Protein AF-A0A9W5UQP8-F1 (afdb_monomer)

pLDDT: mean 83.77, std 17.47, range [45.72, 98.5]

Sequence (76 aa):
MSDAYVVGEPDGLSPLQVELRDAIARELHAQLGLRSERIELADVPEVAYQVTLRVGETLRRHRPLSAPPRSCPQDV

Nearest PDB structures (foldseek):
  5zgb-assembly1_K  TM=5.653E-01  e=3.124E+00  Cyanidioschyzon merolae strain 10D
  5uz4-assembly1_O  TM=4.746E-01  e=2.937E+00  Escherichia coli
  5zgh-assembly1_K  TM=5.538E-01  e=5.449E+00  Cyanidioschyzon merolae strain 10D

Solvent-accessible surface area (backbone atoms only — not comparable to full-atom values): 4954 Å² total; per-residue (Å²): 140,84,94,76,78,94,66,77,77,72,88,81,59,52,73,67,52,49,54,45,50,54,52,45,52,54,47,52,52,50,55,21,68,77,44,82,72,45,82,54,83,87,44,46,68,61,54,53,49,54,46,50,53,50,49,54,51,52,53,61,70,68,50,75,78,76,72,75,80,80,77,74,81,80,84,130

Radius of gyration: 21.16 Å; Cα contacts (8 Å, |Δi|>4): 23; chains: 1; bounding box: 53×54×53 Å

Structure (mmCIF, N/CA/C/O backbone):
data_AF-A0A9W5UQP8-F1
#
_entry.id   AF-A0A9W5UQP8-F1
#
loop_
_atom_site.group_PDB
_atom_site.id
_atom_site.type_symbol
_atom_site.label_atom_id
_atom_site.label_alt_id
_atom_site.label_comp_id
_atom_site.label_asym_id
_atom_site.label_entity_id
_atom_site.label_seq_id
_atom_site.pdbx_PDB_ins_code
_atom_site.Cartn_x
_atom_site.Cartn_y
_atom_site.Cartn_z
_atom_site.occupancy
_atom_site.B_iso_or_equiv
_atom_site.auth_seq_id
_atom_site.auth_comp_id
_atom_site.auth_asym_id
_atom_site.auth_atom_id
_atom_site.pdbx_PDB_model_num
ATOM 1 N N . MET A 1 1 ? -3.234 -39.551 -21.575 1.00 53.09 1 MET A N 1
ATOM 2 C CA . MET A 1 1 ? -2.485 -39.145 -20.369 1.00 53.09 1 MET A CA 1
ATOM 3 C C . MET A 1 1 ? -1.082 -38.787 -20.817 1.00 53.09 1 MET A C 1
ATOM 5 O O . MET A 1 1 ? -0.319 -39.690 -21.120 1.00 53.09 1 MET A O 1
ATOM 9 N N . SER A 1 2 ? -0.800 -37.493 -20.978 1.00 50.41 2 SER A N 1
ATOM 10 C CA . SER A 1 2 ? 0.559 -36.999 -21.214 1.00 50.41 2 SER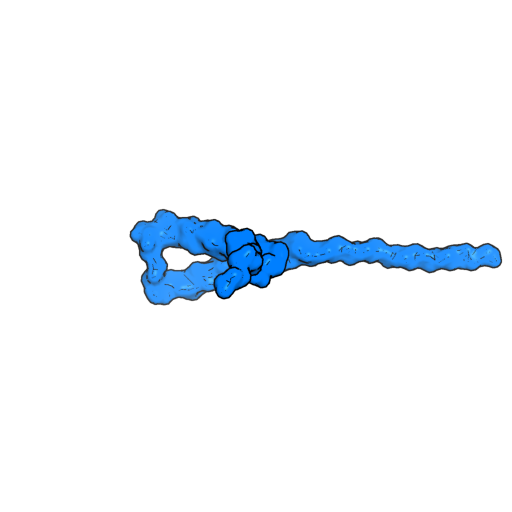 A CA 1
ATOM 11 C C . SER A 1 2 ? 0.911 -36.105 -20.039 1.00 50.41 2 SER A C 1
ATOM 13 O O . SER A 1 2 ? 0.362 -35.016 -19.896 1.00 50.41 2 SER A O 1
ATOM 15 N N . ASP A 1 3 ? 1.751 -36.652 -19.177 1.00 61.81 3 ASP A N 1
ATOM 16 C CA . ASP A 1 3 ? 2.291 -36.061 -17.964 1.00 61.81 3 ASP A CA 1
ATOM 17 C C . ASP A 1 3 ? 3.525 -35.229 -18.343 1.00 61.81 3 ASP A C 1
ATOM 19 O O . ASP A 1 3 ? 4.637 -35.746 -18.436 1.00 61.81 3 ASP A O 1
ATOM 23 N N . ALA A 1 4 ? 3.315 -33.961 -18.708 1.00 51.00 4 ALA A N 1
ATOM 24 C CA . ALA A 1 4 ? 4.386 -33.088 -19.179 1.00 51.00 4 ALA A CA 1
ATOM 25 C C . ALA A 1 4 ? 4.336 -31.732 -18.461 1.00 51.00 4 ALA A C 1
ATOM 27 O O . ALA A 1 4 ? 3.604 -30.831 -18.855 1.00 51.00 4 ALA A O 1
ATOM 28 N N . TYR A 1 5 ? 5.172 -31.630 -17.423 1.00 45.72 5 TYR A N 1
ATOM 29 C CA . TYR A 1 5 ? 5.611 -30.418 -16.723 1.00 45.72 5 TYR A CA 1
ATOM 30 C C . TYR A 1 5 ? 4.554 -29.629 -15.933 1.00 45.72 5 TYR A C 1
ATOM 32 O O . TYR A 1 5 ? 4.183 -28.517 -16.289 1.00 45.72 5 TYR A O 1
ATOM 40 N N . VAL A 1 6 ? 4.206 -30.135 -14.744 1.00 50.22 6 VAL A N 1
ATOM 41 C CA . VAL A 1 6 ? 3.843 -29.274 -13.601 1.00 50.22 6 VAL A CA 1
ATOM 42 C C . VAL A 1 6 ? 5.101 -29.074 -12.750 1.00 50.22 6 VAL A C 1
ATOM 44 O O . VAL A 1 6 ? 5.250 -29.621 -11.662 1.00 50.22 6 VAL A O 1
ATOM 47 N N . VAL A 1 7 ? 6.066 -28.337 -13.298 1.00 47.38 7 VAL A N 1
ATOM 48 C CA . VAL A 1 7 ? 7.146 -27.728 -12.514 1.00 47.38 7 VAL A CA 1
ATOM 49 C C . VAL A 1 7 ? 6.697 -26.294 -12.294 1.00 47.38 7 VAL A C 1
ATOM 51 O O . VAL A 1 7 ? 6.422 -25.608 -13.272 1.00 47.38 7 VAL A O 1
ATOM 54 N N . GLY A 1 8 ? 6.522 -25.922 -11.022 1.00 48.06 8 GLY A N 1
ATOM 55 C CA . GLY A 1 8 ? 5.780 -24.748 -10.564 1.00 48.06 8 GLY A CA 1
ATOM 56 C C . GLY A 1 8 ? 5.895 -23.539 -11.480 1.00 48.06 8 GLY A C 1
ATOM 57 O O . GLY A 1 8 ? 7.003 -23.100 -11.780 1.00 48.06 8 GLY A O 1
ATOM 58 N N . GLU A 1 9 ? 4.747 -23.003 -11.897 1.00 51.31 9 GLU A N 1
ATOM 59 C CA . GLU A 1 9 ? 4.727 -21.661 -12.457 1.00 51.31 9 GLU A CA 1
ATOM 60 C C . GLU A 1 9 ? 5.376 -20.738 -11.416 1.00 51.31 9 GLU A C 1
ATOM 62 O O . GLU A 1 9 ? 4.826 -20.601 -10.315 1.00 51.31 9 GLU A O 1
ATOM 67 N N . PRO A 1 10 ? 6.537 -20.114 -11.708 1.00 62.75 10 PRO A N 1
ATOM 68 C CA . PRO A 1 10 ? 6.841 -18.865 -11.039 1.00 62.75 10 PRO A CA 1
ATOM 69 C C . PRO A 1 10 ? 5.622 -17.990 -11.308 1.00 62.75 10 PRO A C 1
ATOM 71 O O . PRO A 1 10 ? 5.086 -18.028 -12.406 1.00 62.75 10 PRO A O 1
ATOM 74 N N . ASP A 1 11 ? 5.172 -17.285 -10.291 1.00 66.88 11 ASP A N 1
ATOM 75 C CA . ASP A 1 11 ? 3.895 -16.610 -10.042 1.00 66.88 11 ASP A CA 1
ATOM 76 C C . ASP A 1 11 ? 3.386 -15.624 -11.135 1.00 66.88 11 ASP A C 1
ATOM 78 O O . ASP A 1 1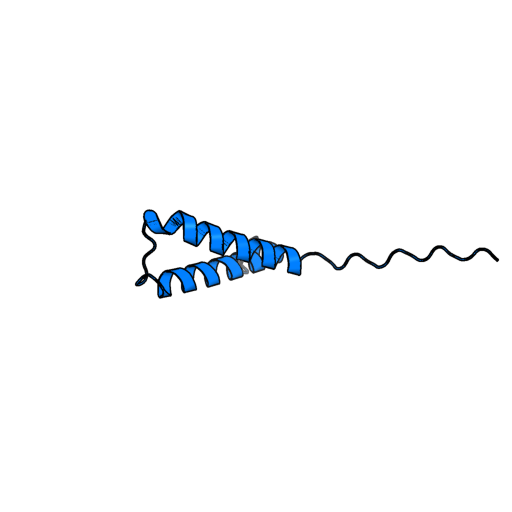1 ? 2.536 -14.773 -10.885 1.00 66.88 11 ASP A O 1
ATOM 82 N N . GLY A 1 12 ? 3.902 -15.708 -12.362 1.00 82.88 12 GLY A N 1
ATOM 83 C CA . GLY A 1 12 ? 3.620 -14.887 -13.534 1.00 82.88 12 GLY A CA 1
ATOM 84 C C . GLY A 1 12 ? 4.250 -13.504 -13.438 1.00 82.88 12 GLY A C 1
ATOM 85 O O . GLY A 1 12 ? 4.108 -12.689 -14.349 1.00 82.88 12 GLY A O 1
ATOM 86 N N . LEU A 1 13 ? 4.926 -13.218 -12.324 1.00 88.81 13 LEU A N 1
ATOM 87 C CA . LEU A 1 13 ? 5.389 -11.890 -11.977 1.00 88.81 13 LEU A CA 1
ATOM 88 C C . LEU A 1 13 ? 6.742 -11.600 -12.619 1.00 88.81 13 LEU A C 1
ATOM 90 O O . LEU A 1 13 ? 7.716 -12.335 -12.468 1.00 88.81 13 LEU A O 1
ATOM 94 N N . SER A 1 14 ? 6.817 -10.454 -13.284 1.00 89.12 14 SER A N 1
ATOM 95 C CA . SER A 1 14 ? 8.091 -9.831 -13.631 1.00 89.12 14 SER A CA 1
ATOM 96 C C . SER A 1 14 ? 8.906 -9.505 -12.367 1.00 89.12 14 SER A C 1
ATOM 98 O O . SER A 1 14 ? 8.324 -9.304 -11.295 1.00 89.12 14 SER A O 1
ATOM 100 N N . PRO A 1 15 ? 10.240 -9.358 -12.472 1.00 89.25 15 PRO A N 1
ATOM 101 C CA . PRO A 1 15 ? 11.080 -8.980 -11.334 1.00 89.25 15 PRO A CA 1
ATOM 102 C C . PRO A 1 15 ? 10.586 -7.727 -10.592 1.00 89.25 15 PRO A C 1
ATOM 104 O O . PRO A 1 15 ? 10.495 -7.732 -9.367 1.00 89.25 15 PRO A O 1
ATOM 107 N N . LEU A 1 16 ? 10.152 -6.691 -11.322 1.00 92.62 16 LEU A N 1
ATOM 108 C CA . LEU A 1 16 ? 9.568 -5.493 -10.715 1.00 92.62 16 LEU A CA 1
ATOM 109 C C . LEU A 1 16 ? 8.285 -5.800 -9.930 1.00 92.62 16 LEU A C 1
ATOM 111 O O . LEU A 1 16 ? 8.069 -5.247 -8.855 1.00 92.62 16 LEU A O 1
ATOM 115 N N . GLN A 1 17 ? 7.416 -6.664 -10.454 1.00 93.69 17 GLN A N 1
ATOM 116 C CA . GLN A 1 17 ? 6.178 -7.035 -9.766 1.00 93.69 17 GLN A CA 1
ATOM 117 C C . GLN A 1 17 ? 6.453 -7.823 -8.481 1.00 93.69 17 GLN A C 1
ATOM 119 O O . GLN A 1 17 ? 5.765 -7.593 -7.488 1.00 93.69 17 GLN A O 1
ATOM 124 N N . VAL A 1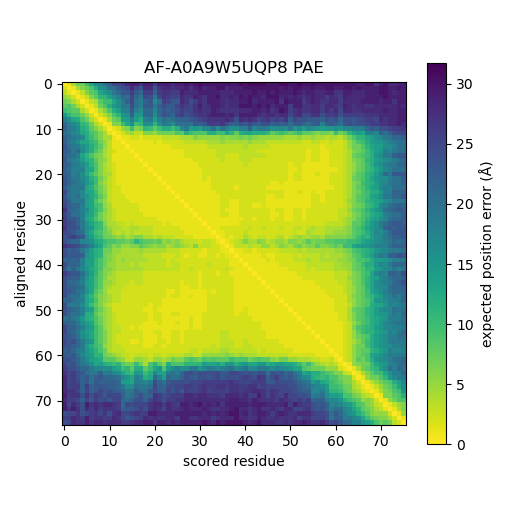 18 ? 7.474 -8.685 -8.469 1.00 93.06 18 VAL A N 1
ATOM 125 C CA . VAL A 1 18 ? 7.941 -9.359 -7.247 1.00 93.06 18 VAL A CA 1
ATOM 126 C C . VAL A 1 18 ? 8.426 -8.331 -6.222 1.00 93.06 18 VAL A C 1
ATOM 128 O O . VAL A 1 18 ? 7.963 -8.332 -5.083 1.00 93.06 18 VAL A O 1
ATOM 131 N N . GLU A 1 19 ? 9.285 -7.392 -6.630 1.00 94.19 19 GLU A N 1
ATOM 132 C CA . GLU A 1 19 ? 9.792 -6.344 -5.734 1.00 94.19 19 GLU A CA 1
ATOM 133 C C . GLU A 1 19 ? 8.670 -5.462 -5.165 1.00 94.19 19 GLU A C 1
ATOM 135 O O . GLU A 1 19 ? 8.683 -5.119 -3.978 1.00 94.19 19 GLU A O 1
ATOM 140 N N . LEU A 1 20 ? 7.682 -5.108 -5.992 1.00 96.12 20 LEU A N 1
ATOM 141 C CA . LEU A 1 20 ? 6.513 -4.338 -5.572 1.00 96.12 20 LEU A CA 1
ATOM 142 C C . LEU A 1 20 ? 5.641 -5.126 -4.598 1.00 96.12 20 LEU A C 1
ATOM 144 O O . LEU A 1 20 ? 5.267 -4.580 -3.561 1.00 96.12 20 LEU A O 1
ATOM 148 N N . ARG A 1 21 ? 5.348 -6.399 -4.882 1.00 95.25 21 ARG A N 1
ATOM 149 C CA . ARG A 1 21 ? 4.585 -7.264 -3.974 1.00 95.25 21 ARG A CA 1
ATOM 150 C C . ARG A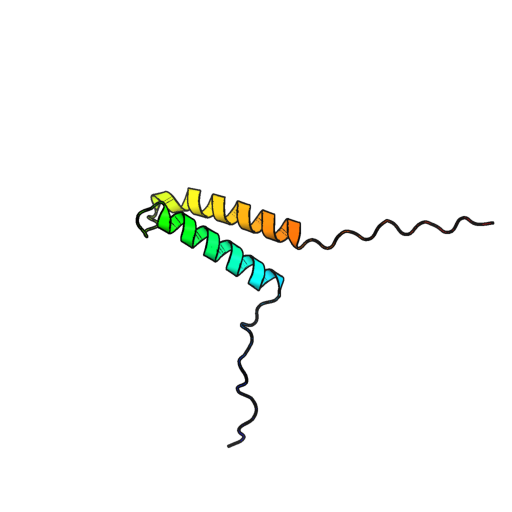 1 21 ? 5.255 -7.337 -2.609 1.00 95.25 21 ARG A C 1
ATOM 152 O O . ARG A 1 21 ? 4.593 -7.122 -1.598 1.00 95.25 21 ARG A O 1
ATOM 159 N N . ASP A 1 22 ? 6.558 -7.593 -2.573 1.00 95.81 22 ASP A N 1
ATOM 160 C CA . ASP A 1 22 ? 7.296 -7.752 -1.321 1.00 95.81 22 ASP A CA 1
ATOM 161 C C . ASP A 1 22 ? 7.377 -6.430 -0.545 1.00 95.81 22 ASP A C 1
ATOM 163 O O . ASP A 1 22 ? 7.285 -6.399 0.683 1.00 95.81 22 ASP A O 1
ATOM 167 N N . ALA A 1 23 ? 7.527 -5.311 -1.254 1.00 97.31 23 ALA A N 1
ATOM 168 C CA . ALA A 1 23 ? 7.459 -3.975 -0.681 1.00 97.31 23 ALA A CA 1
ATOM 169 C C . ALA A 1 23 ? 6.086 -3.674 -0.054 1.00 97.31 23 ALA A C 1
ATOM 171 O O . ALA A 1 23 ? 6.033 -3.216 1.088 1.00 97.31 23 ALA A O 1
ATOM 172 N N . ILE A 1 24 ? 4.998 -3.967 -0.769 1.00 97.75 24 ILE A N 1
ATOM 173 C CA . ILE A 1 24 ? 3.623 -3.763 -0.298 1.00 97.75 24 ILE A CA 1
ATOM 174 C C . ILE A 1 24 ? 3.323 -4.678 0.891 1.00 97.75 24 ILE A C 1
ATOM 176 O O . ILE A 1 24 ? 2.805 -4.212 1.899 1.00 97.75 24 ILE A O 1
ATOM 180 N N . ALA A 1 25 ? 3.685 -5.960 0.814 1.00 97.31 25 ALA A N 1
ATOM 181 C CA . ALA A 1 25 ? 3.448 -6.925 1.884 1.00 97.31 25 ALA A CA 1
ATOM 182 C C . ALA A 1 25 ? 4.164 -6.528 3.183 1.00 97.31 25 ALA A C 1
ATOM 184 O O . ALA A 1 25 ? 3.557 -6.567 4.253 1.00 97.31 25 ALA A O 1
ATOM 185 N N . ARG A 1 26 ? 5.428 -6.087 3.094 1.00 97.25 26 ARG A N 1
ATOM 186 C CA . ARG A 1 26 ? 6.170 -5.564 4.253 1.00 97.25 26 ARG A CA 1
ATOM 187 C C . ARG A 1 26 ? 5.491 -4.343 4.862 1.00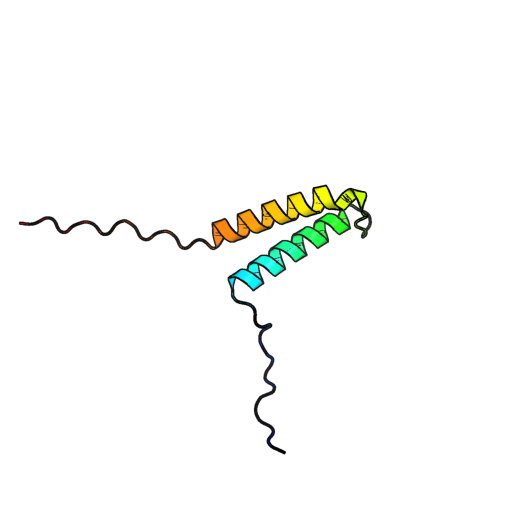 97.25 26 ARG A C 1
ATOM 189 O O . ARG A 1 26 ? 5.400 -4.255 6.082 1.00 97.25 26 ARG A O 1
ATOM 196 N N . GLU A 1 27 ? 5.012 -3.426 4.025 1.00 98.06 27 GLU A N 1
ATOM 197 C CA . GLU A 1 27 ? 4.328 -2.227 4.504 1.00 98.06 27 GLU A CA 1
ATOM 198 C C . GLU A 1 27 ? 3.002 -2.577 5.185 1.00 98.06 27 GLU A C 1
ATOM 200 O O . GLU A 1 27 ? 2.769 -2.168 6.316 1.00 98.06 27 GLU A O 1
ATOM 205 N N . LEU A 1 28 ? 2.168 -3.415 4.566 1.00 97.38 28 LEU A N 1
ATOM 206 C CA . LEU A 1 28 ? 0.911 -3.865 5.167 1.00 97.38 28 LEU A CA 1
ATOM 207 C C . LEU A 1 28 ? 1.140 -4.591 6.496 1.00 97.38 28 LEU A C 1
ATOM 209 O O . LEU A 1 28 ? 0.423 -4.334 7.459 1.00 97.38 28 LEU A O 1
ATOM 213 N N . HIS A 1 29 ? 2.160 -5.446 6.581 1.00 97.19 29 HIS A N 1
ATOM 214 C CA . HIS A 1 29 ? 2.510 -6.125 7.826 1.00 97.19 29 HIS A CA 1
ATOM 215 C C . HIS A 1 29 ? 2.910 -5.135 8.931 1.00 97.19 29 HIS A C 1
ATOM 217 O O . HIS A 1 29 ? 2.457 -5.264 10.068 1.00 97.19 29 HIS A O 1
ATOM 223 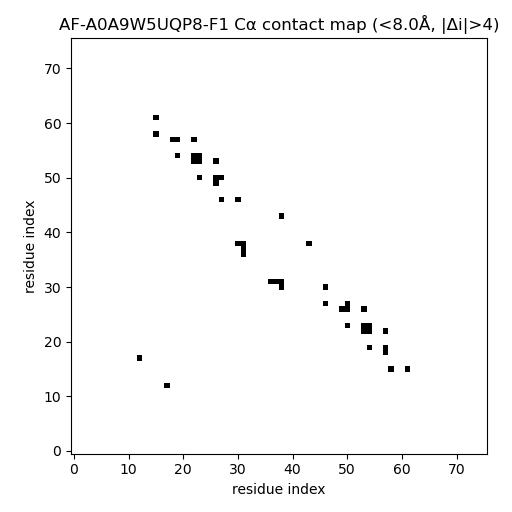N N . ALA A 1 30 ? 3.694 -4.105 8.598 1.00 96.75 30 ALA A N 1
ATOM 224 C CA . ALA A 1 30 ? 4.045 -3.046 9.541 1.00 96.75 30 ALA A CA 1
ATOM 225 C C . ALA A 1 30 ? 2.808 -2.254 10.000 1.00 96.75 30 ALA A C 1
ATOM 227 O O . ALA A 1 30 ? 2.620 -2.044 11.198 1.00 96.75 30 ALA A O 1
ATOM 228 N N . GLN A 1 31 ? 1.931 -1.865 9.070 1.00 97.19 31 GLN A N 1
ATOM 229 C CA . GLN A 1 31 ? 0.707 -1.121 9.385 1.00 97.19 31 GLN A CA 1
ATOM 230 C C . GLN A 1 31 ? -0.256 -1.932 10.265 1.00 97.19 31 GLN A C 1
ATOM 232 O O . GLN A 1 31 ? -0.878 -1.358 11.160 1.00 97.19 31 GLN A O 1
ATOM 237 N N . LEU A 1 32 ? -0.340 -3.251 10.054 1.00 96.81 32 LEU A N 1
ATOM 238 C CA . LEU A 1 32 ? -1.093 -4.174 10.907 1.00 96.81 32 LEU A CA 1
ATOM 239 C C . LEU A 1 32 ? -0.501 -4.247 12.319 1.00 96.81 32 LEU A C 1
ATOM 241 O O . LEU A 1 32 ? -1.243 -4.134 13.292 1.00 96.81 32 LEU A O 1
ATOM 245 N N . GLY A 1 33 ? 0.825 -4.361 12.445 1.00 95.94 33 GLY A N 1
ATOM 246 C CA . GLY A 1 33 ? 1.503 -4.366 13.747 1.00 95.94 33 GLY A CA 1
ATOM 247 C C . GLY A 1 33 ? 1.249 -3.095 14.569 1.00 95.94 33 GLY A C 1
ATOM 248 O O . GLY A 1 33 ? 1.129 -3.160 15.789 1.00 95.94 33 GLY A O 1
ATOM 249 N N . LEU A 1 34 ? 1.091 -1.944 13.908 1.00 95.19 34 LEU A N 1
ATOM 250 C CA . LEU A 1 34 ? 0.776 -0.668 14.561 1.00 95.19 34 LEU A CA 1
ATOM 251 C C . LEU A 1 34 ? -0.692 -0.539 15.003 1.00 95.19 34 LEU A C 1
ATOM 253 O O . LEU A 1 34 ? -0.996 0.298 15.851 1.00 95.19 34 LEU A O 1
ATOM 257 N N . ARG A 1 35 ? -1.607 -1.334 14.435 1.00 94.69 35 ARG A N 1
ATOM 258 C CA . ARG A 1 35 ? -3.066 -1.172 14.589 1.00 94.69 35 ARG A CA 1
ATOM 259 C C . ARG A 1 35 ? -3.756 -2.389 15.194 1.00 94.69 35 ARG A C 1
ATOM 261 O O . ARG A 1 35 ? -4.921 -2.655 14.920 1.00 94.69 35 ARG A O 1
ATOM 268 N N . SER A 1 36 ? -3.044 -3.130 16.042 1.00 91.38 36 SER A N 1
ATOM 269 C CA . SER A 1 36 ? -3.577 -4.343 16.682 1.00 91.38 36 SER A CA 1
ATOM 270 C C . SER A 1 36 ? -4.122 -5.352 15.660 1.00 91.38 36 SER A C 1
ATOM 272 O O . SER A 1 36 ? -5.202 -5.910 15.832 1.00 91.38 36 SER A O 1
ATOM 274 N N . GLU A 1 37 ? -3.372 -5.547 14.571 1.00 92.12 37 GLU A N 1
ATOM 275 C CA . GLU A 1 37 ? -3.633 -6.537 13.519 1.00 92.12 37 GLU A CA 1
ATOM 276 C C . GLU A 1 37 ? -4.896 -6.283 12.678 1.00 92.12 37 GLU A C 1
ATOM 278 O O . GLU A 1 37 ? -5.375 -7.179 11.979 1.00 92.12 37 GLU A O 1
ATOM 283 N N . ARG A 1 38 ? -5.432 -5.055 12.688 1.00 95.88 38 ARG A N 1
ATOM 284 C CA . ARG A 1 38 ? -6.588 -4.666 11.869 1.00 95.88 38 ARG A CA 1
ATOM 285 C C . ARG A 1 38 ? -6.367 -3.316 11.197 1.00 95.88 38 ARG A C 1
ATOM 287 O O . ARG A 1 38 ? -5.773 -2.416 11.770 1.00 95.88 38 ARG A O 1
ATOM 294 N N . ILE A 1 39 ? -6.857 -3.183 9.969 1.00 96.38 39 ILE A N 1
ATOM 295 C CA . ILE A 1 39 ? -6.935 -1.906 9.252 1.00 96.38 39 ILE A CA 1
ATOM 296 C C . ILE A 1 39 ? -8.420 -1.609 9.106 1.00 96.38 39 ILE A C 1
ATOM 298 O O . ILE A 1 39 ? -9.121 -2.305 8.370 1.00 96.38 39 ILE A O 1
ATOM 302 N N . GLU A 1 40 ? -8.905 -0.616 9.841 1.00 96.38 40 GLU A N 1
ATOM 303 C CA . GLU A 1 40 ? -10.292 -0.185 9.755 1.00 96.38 40 GLU A CA 1
ATOM 304 C C . GLU A 1 40 ? -10.457 0.801 8.589 1.00 96.38 40 GLU A C 1
ATOM 306 O O . GLU A 1 40 ? -9.490 1.350 8.056 1.00 96.38 40 GLU A O 1
ATOM 311 N N . LEU A 1 41 ? -11.697 1.063 8.167 1.00 97.62 41 LEU A N 1
ATOM 312 C CA . LEU A 1 41 ? -11.953 1.944 7.018 1.00 97.62 41 LEU A CA 1
ATOM 313 C C . LEU A 1 41 ? -11.344 3.349 7.199 1.00 97.62 41 LEU A C 1
ATOM 315 O O . LEU A 1 41 ? -10.891 3.958 6.233 1.00 97.62 41 LEU A O 1
ATOM 319 N N . ALA A 1 42 ? -11.299 3.841 8.439 1.00 97.06 42 ALA A N 1
ATOM 320 C CA . ALA A 1 42 ? -10.700 5.130 8.781 1.00 97.06 42 ALA A CA 1
ATOM 321 C C . ALA A 1 42 ? -9.172 5.170 8.577 1.00 97.06 42 ALA A C 1
ATOM 323 O O . ALA A 1 42 ? -8.617 6.248 8.378 1.00 97.06 42 ALA A O 1
ATOM 324 N N . ASP A 1 43 ? -8.499 4.017 8.585 1.00 96.75 43 ASP A N 1
ATOM 325 C CA . ASP A 1 43 ? -7.050 3.903 8.399 1.00 96.75 43 ASP A CA 1
ATOM 326 C C . ASP A 1 43 ? -6.635 3.885 6.924 1.00 96.75 43 ASP A C 1
ATOM 328 O O . ASP A 1 43 ? -5.476 4.156 6.601 1.00 96.75 43 ASP A O 1
ATOM 332 N N . VAL A 1 44 ? -7.570 3.558 6.024 1.00 96.56 44 VAL A N 1
ATOM 333 C CA . VAL A 1 44 ? -7.304 3.346 4.594 1.00 96.56 44 VAL A CA 1
ATOM 334 C C . VAL A 1 44 ? -6.542 4.509 3.947 1.00 96.56 44 VAL A C 1
ATOM 336 O O . VAL A 1 44 ? -5.589 4.218 3.223 1.00 96.56 44 VAL A O 1
ATOM 339 N N . PRO A 1 45 ? -6.870 5.796 4.194 1.00 98.38 45 PRO A N 1
ATOM 340 C CA . PRO A 1 45 ? -6.120 6.901 3.598 1.00 98.38 45 PRO A CA 1
ATOM 341 C C . PRO A 1 45 ? -4.632 6.902 3.978 1.00 98.38 45 PRO A C 1
ATOM 343 O O . PRO A 1 45 ? -3.780 7.070 3.107 1.00 98.38 45 PRO A O 1
ATOM 346 N N . GLU A 1 46 ? -4.310 6.664 5.252 1.00 97.44 46 GLU A N 1
ATOM 347 C CA . GLU A 1 46 ? -2.925 6.643 5.739 1.00 97.44 46 GLU A CA 1
ATOM 348 C C . GLU A 1 46 ? -2.171 5.422 5.201 1.00 97.44 46 GLU A C 1
ATOM 350 O O . GLU A 1 46 ? -1.060 5.544 4.689 1.00 97.44 46 GLU A O 1
ATOM 355 N N . VAL A 1 47 ? -2.789 4.237 5.236 1.00 97.75 47 VAL A N 1
ATOM 356 C CA . VAL A 1 47 ? -2.166 3.016 4.700 1.00 97.75 47 VAL A CA 1
ATOM 357 C C . VAL A 1 47 ? -1.912 3.152 3.197 1.00 97.75 47 VAL A C 1
ATOM 359 O O . VAL A 1 47 ? -0.829 2.809 2.720 1.00 97.75 47 VAL A O 1
ATOM 362 N N . ALA A 1 48 ? -2.872 3.699 2.445 1.00 98.06 48 ALA A N 1
ATOM 363 C CA . ALA A 1 48 ? -2.715 3.956 1.017 1.00 98.06 48 ALA A CA 1
ATOM 364 C C . ALA A 1 48 ? -1.567 4.936 0.738 1.00 98.06 48 ALA A C 1
ATOM 366 O O . ALA A 1 48 ? -0.793 4.729 -0.202 1.00 98.06 48 ALA A O 1
ATOM 367 N N . TYR A 1 49 ? -1.417 5.971 1.568 1.00 98.50 49 TYR A N 1
ATOM 368 C CA . TYR A 1 49 ? -0.309 6.912 1.469 1.00 98.50 49 TYR A CA 1
ATOM 369 C C . TYR A 1 49 ? 1.048 6.220 1.672 1.00 98.50 49 TYR A C 1
ATOM 371 O O . TYR A 1 49 ? 1.926 6.331 0.813 1.00 98.50 49 TYR A O 1
ATOM 379 N N . GLN A 1 50 ? 1.204 5.428 2.735 1.00 98.19 50 GLN A N 1
ATOM 380 C CA . GLN A 1 50 ? 2.464 4.727 3.025 1.00 98.19 50 GLN A CA 1
ATOM 381 C C . GLN A 1 50 ? 2.824 3.694 1.949 1.00 98.19 50 GLN A C 1
ATOM 383 O O . GLN A 1 50 ? 3.965 3.637 1.481 1.00 98.19 50 GLN A O 1
ATOM 388 N N . VAL A 1 51 ? 1.835 2.936 1.467 1.00 98.12 51 VAL A N 1
ATOM 389 C CA . VAL A 1 51 ? 2.016 2.021 0.331 1.00 98.12 51 VAL A CA 1
ATOM 390 C C . VAL A 1 51 ? 2.470 2.784 -0.917 1.00 98.12 51 VAL A C 1
ATOM 392 O O . VAL A 1 51 ? 3.400 2.348 -1.597 1.00 98.12 51 VAL A O 1
ATOM 395 N N . THR A 1 52 ? 1.876 3.945 -1.201 1.00 98.31 52 THR A N 1
ATOM 396 C CA . THR A 1 52 ? 2.246 4.780 -2.356 1.00 98.31 52 THR A CA 1
ATOM 397 C C . THR A 1 52 ? 3.700 5.245 -2.278 1.00 98.31 52 THR A C 1
ATOM 399 O O . THR A 1 52 ? 4.430 5.157 -3.271 1.00 98.31 52 THR A O 1
ATOM 402 N N . LEU A 1 53 ? 4.155 5.688 -1.101 1.00 98.31 53 LEU A N 1
ATOM 403 C CA . LEU A 1 53 ? 5.556 6.057 -0.887 1.00 98.31 53 LEU A CA 1
ATOM 404 C C . LEU A 1 53 ? 6.489 4.878 -1.166 1.00 98.31 53 LEU A C 1
ATOM 406 O O . LEU A 1 53 ? 7.466 5.027 -1.907 1.00 98.31 53 LEU A O 1
ATOM 410 N N . ARG A 1 54 ? 6.154 3.695 -0.638 1.00 98.00 54 ARG A N 1
ATOM 411 C CA . ARG A 1 54 ? 6.963 2.490 -0.816 1.00 98.00 54 ARG A CA 1
ATOM 412 C C . ARG A 1 54 ? 7.031 2.049 -2.279 1.00 98.00 54 ARG A C 1
ATOM 414 O O . ARG A 1 54 ? 8.112 1.730 -2.769 1.00 98.00 54 ARG A O 1
ATOM 421 N N . VAL A 1 55 ? 5.911 2.089 -2.997 1.00 97.69 55 VAL A N 1
ATOM 422 C CA . VAL A 1 55 ? 5.873 1.827 -4.444 1.00 97.69 55 VAL A CA 1
ATOM 423 C C . VAL A 1 55 ? 6.783 2.805 -5.189 1.00 97.69 55 VAL A C 1
ATOM 425 O O . VAL A 1 55 ? 7.608 2.384 -6.000 1.00 97.69 55 VAL A O 1
ATOM 428 N N . GLY A 1 56 ? 6.695 4.102 -4.882 1.00 97.06 56 GLY A N 1
ATOM 429 C CA . GLY A 1 56 ? 7.553 5.118 -5.488 1.00 97.06 56 GLY A CA 1
ATOM 430 C C . GLY A 1 56 ? 9.045 4.878 -5.230 1.00 97.06 56 GLY A C 1
ATOM 431 O O . GLY A 1 56 ? 9.863 5.069 -6.129 1.00 97.06 56 GLY A O 1
ATOM 432 N N . GLU A 1 57 ? 9.418 4.434 -4.028 1.00 96.19 57 GLU A N 1
ATOM 433 C CA . GLU A 1 57 ? 10.794 4.033 -3.709 1.00 96.19 57 GLU A CA 1
ATOM 434 C C . GLU A 1 57 ? 11.262 2.842 -4.544 1.00 96.19 57 GLU A C 1
ATOM 436 O O . GLU A 1 57 ? 12.345 2.906 -5.128 1.00 96.19 57 GLU A O 1
ATOM 441 N N . THR A 1 58 ? 10.453 1.784 -4.627 1.00 95.94 58 THR A N 1
ATOM 442 C CA . THR A 1 58 ? 10.775 0.587 -5.416 1.00 95.94 58 THR A CA 1
ATOM 443 C C . THR A 1 58 ? 10.978 0.943 -6.887 1.00 95.94 58 THR A C 1
ATOM 445 O O . THR A 1 58 ? 12.000 0.592 -7.471 1.00 95.94 58 THR A O 1
ATOM 448 N N . LEU A 1 59 ? 10.080 1.743 -7.470 1.00 95.00 59 LEU A N 1
ATOM 449 C CA . LEU A 1 59 ? 10.204 2.194 -8.860 1.00 95.00 59 LEU A CA 1
ATOM 450 C C . LEU A 1 59 ? 11.469 3.028 -9.102 1.00 95.00 59 LEU A C 1
ATOM 452 O O . LEU A 1 59 ? 12.118 2.879 -10.136 1.00 95.00 59 LEU A O 1
ATOM 456 N N . ARG A 1 60 ? 11.854 3.893 -8.152 1.00 93.81 60 ARG A N 1
ATOM 457 C CA . ARG A 1 60 ? 13.100 4.672 -8.254 1.00 93.81 60 ARG A CA 1
ATOM 458 C C . ARG A 1 60 ? 14.340 3.782 -8.237 1.00 93.81 60 ARG A C 1
ATOM 460 O O . ARG A 1 60 ? 15.276 4.069 -8.977 1.00 93.81 60 ARG A O 1
ATOM 467 N N . ARG A 1 61 ? 14.348 2.723 -7.423 1.00 90.75 61 ARG A N 1
ATOM 468 C CA . ARG A 1 61 ? 15.458 1.755 -7.353 1.00 90.75 61 ARG A CA 1
ATOM 469 C C . ARG A 1 61 ? 15.548 0.887 -8.602 1.00 90.75 61 ARG A C 1
ATOM 471 O O . ARG A 1 61 ? 16.649 0.572 -9.034 1.00 90.75 61 ARG A O 1
ATOM 478 N N . HIS A 1 62 ? 14.402 0.543 -9.186 1.00 86.69 62 HIS A N 1
ATOM 479 C CA . HIS A 1 62 ? 14.336 -0.296 -10.378 1.00 86.69 62 HIS A CA 1
ATOM 480 C C . HIS A 1 62 ? 14.589 0.472 -11.685 1.00 86.69 62 HIS A C 1
ATOM 482 O O . HIS A 1 62 ? 14.679 -0.130 -12.754 1.00 86.69 62 HIS A O 1
ATOM 488 N N . ARG A 1 63 ? 14.721 1.807 -11.641 1.00 82.50 63 ARG A N 1
ATOM 489 C CA . ARG A 1 63 ? 15.094 2.583 -12.824 1.00 82.50 63 ARG A CA 1
ATOM 490 C C . ARG A 1 63 ? 16.522 2.190 -13.229 1.00 82.50 63 ARG A C 1
ATOM 492 O O . ARG A 1 63 ? 17.440 2.434 -12.445 1.00 82.50 63 ARG A O 1
ATOM 499 N N . PRO A 1 64 ? 16.743 1.628 -14.433 1.00 65.75 64 PRO A N 1
ATOM 500 C CA . PRO A 1 64 ? 18.096 1.368 -14.897 1.00 65.75 64 PRO A CA 1
ATOM 501 C C . PRO A 1 64 ? 18.853 2.697 -14.911 1.00 65.75 64 PRO A C 1
ATOM 503 O O . PRO A 1 64 ? 18.318 3.704 -15.389 1.00 65.75 64 PRO A O 1
ATOM 506 N N . LEU A 1 65 ? 20.067 2.713 -14.348 1.00 65.81 65 LEU A N 1
ATOM 507 C CA . LEU A 1 65 ? 20.967 3.859 -14.460 1.00 65.81 65 LEU A CA 1
ATOM 5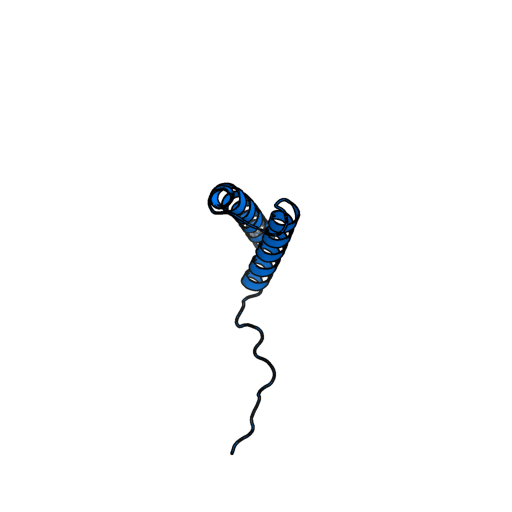08 C C . LEU A 1 65 ? 21.017 4.235 -15.944 1.00 65.81 65 LEU A C 1
ATOM 510 O O . LEU A 1 65 ? 21.439 3.417 -16.764 1.00 65.81 65 LEU A O 1
ATOM 514 N N . SER A 1 66 ? 20.544 5.432 -16.303 1.00 63.78 66 SER A N 1
ATOM 515 C CA . SER A 1 66 ? 20.717 5.942 -17.662 1.00 63.78 66 SER A CA 1
ATOM 516 C C . SER A 1 66 ? 22.191 5.799 -18.017 1.00 63.78 66 SER A C 1
ATOM 518 O O . SER A 1 66 ? 23.046 6.333 -17.308 1.00 63.78 66 SER A O 1
ATOM 520 N N . ALA A 1 67 ? 22.482 5.046 -19.080 1.00 64.00 67 ALA A N 1
ATOM 521 C CA . ALA A 1 67 ? 23.832 4.931 -19.603 1.00 64.00 67 ALA A CA 1
ATOM 522 C C . ALA A 1 67 ? 24.409 6.347 -19.792 1.00 64.00 67 ALA A C 1
ATOM 524 O O . ALA A 1 67 ? 23.668 7.235 -20.238 1.00 64.00 67 ALA A O 1
ATOM 525 N N . PRO A 1 68 ? 25.687 6.585 -19.440 1.00 66.25 68 PRO A N 1
ATOM 526 C CA . PRO A 1 68 ? 26.300 7.886 -19.658 1.00 66.25 68 PRO A CA 1
ATOM 527 C C . PRO A 1 68 ? 26.142 8.276 -21.136 1.00 66.25 68 PRO A C 1
ATOM 529 O O . PRO A 1 68 ? 26.159 7.388 -22.000 1.00 66.25 68 PRO A O 1
ATOM 532 N N . PRO A 1 69 ? 25.950 9.573 -21.447 1.00 66.19 69 PRO A N 1
ATOM 533 C CA . PRO A 1 69 ? 25.843 10.012 -22.830 1.00 66.19 69 PRO A CA 1
ATOM 534 C C . PRO A 1 69 ? 27.062 9.492 -23.591 1.00 66.19 69 PRO A C 1
ATOM 536 O O . PRO A 1 69 ? 28.194 9.672 -23.144 1.00 66.19 69 PRO A O 1
ATOM 539 N N . ARG A 1 70 ? 26.822 8.792 -24.708 1.00 65.19 70 ARG A N 1
ATOM 540 C CA . ARG A 1 70 ? 27.893 8.337 -25.598 1.00 65.19 70 ARG A CA 1
ATOM 541 C C . ARG A 1 70 ? 28.708 9.571 -25.971 1.00 65.19 70 ARG A C 1
ATOM 543 O O . ARG A 1 70 ? 28.172 10.477 -26.604 1.00 65.19 70 ARG A O 1
ATOM 550 N N . SER A 1 71 ? 29.961 9.621 -25.536 1.00 66.25 71 SER A N 1
ATOM 551 C CA . SER A 1 71 ? 30.904 10.659 -25.932 1.00 66.25 71 SER A CA 1
ATOM 552 C C . SER A 1 71 ? 30.943 10.685 -27.458 1.00 66.25 71 SER A C 1
ATOM 554 O O . SER A 1 71 ? 31.207 9.651 -28.075 1.00 66.25 71 SER A O 1
ATOM 556 N N . CYS A 1 72 ? 30.640 11.831 -28.072 1.00 62.56 72 CYS A N 1
ATOM 557 C CA . CYS A 1 72 ? 30.872 12.012 -29.501 1.00 62.56 72 CYS A CA 1
ATOM 558 C C . CYS A 1 72 ? 32.350 11.713 -29.800 1.00 62.56 72 CYS A C 1
ATOM 560 O O . CYS A 1 72 ? 33.210 12.146 -29.022 1.00 62.56 72 CYS A O 1
ATOM 562 N N . PRO A 1 73 ? 32.667 10.983 -30.884 1.00 66.94 73 PRO A N 1
ATOM 563 C CA . PRO A 1 73 ? 34.047 10.852 -31.314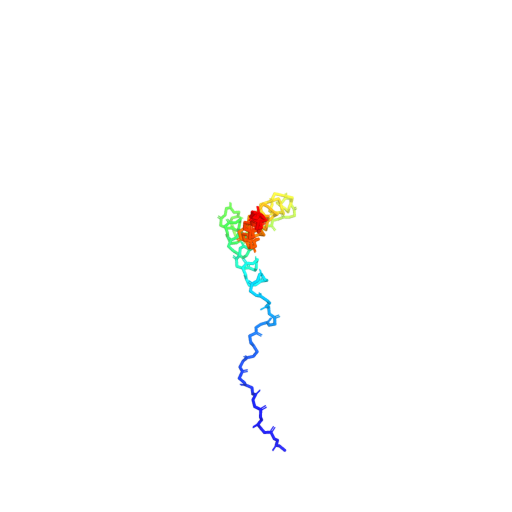 1.00 66.94 73 PRO A CA 1
ATOM 564 C C . PRO A 1 73 ? 34.564 12.253 -31.658 1.00 66.94 73 PRO A C 1
ATOM 566 O O . PRO A 1 73 ? 33.884 13.034 -32.322 1.00 66.94 73 PRO A O 1
ATOM 569 N N . GLN A 1 74 ? 35.728 12.593 -31.115 1.00 61.53 74 GLN A N 1
ATOM 570 C CA . GLN A 1 74 ? 36.443 13.807 -31.477 1.00 61.53 74 GLN A CA 1
ATOM 571 C C . GLN A 1 74 ? 37.018 13.555 -32.8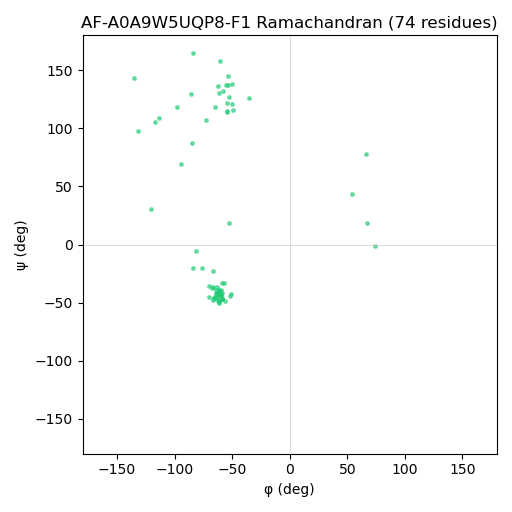72 1.00 61.53 74 GLN A C 1
ATOM 573 O O . GLN A 1 74 ? 37.912 12.720 -33.014 1.00 61.53 74 GLN A O 1
ATOM 578 N N . ASP A 1 75 ? 36.437 14.195 -33.887 1.00 55.66 75 ASP A N 1
ATOM 579 C CA . ASP A 1 75 ? 36.989 14.186 -35.240 1.00 55.66 75 ASP A CA 1
ATOM 580 C C . ASP A 1 75 ? 38.378 14.846 -35.234 1.00 55.66 75 ASP A C 1
ATOM 582 O O . ASP A 1 75 ? 38.605 15.852 -34.553 1.00 55.66 75 ASP A O 1
ATOM 586 N N . VAL A 1 76 ? 39.290 14.188 -35.950 1.00 61.59 76 VAL A N 1
ATOM 587 C CA . VAL A 1 76 ? 40.744 14.405 -36.026 1.00 61.59 76 VAL A CA 1
ATOM 588 C C . VAL A 1 76 ? 41.089 15.543 -36.979 1.00 61.59 76 VAL A C 1
ATOM 590 O O . VAL A 1 76 ? 40.436 15.624 -38.044 1.00 61.59 76 VAL A O 1
#

Mean predicted aligned error: 10.96 Å

Organism: NCBI:txid547162

Foldseek 3Di:
DDDPDPPDDPPPDDPLRVLLVVLLVVLLVVVCVVVVNDQDPVNVVVSVVSSVVSNVVSVVVPPPDPDPPDPDPDDD

Secondary structure (DSSP, 8-state):
-----------S--HHHHHHHHHHHHHHHHHHHHTTT---GGGHHHHHHHHHHHHHHHHHHHS--PPPP-PPP---